Protein AF-A0ABD0QMG9-F1 (afdb_monomer_lite)

Radius of gyration: 12.91 Å; chains: 1; bounding box: 32×15×34 Å

Foldseek 3Di:
DDDDDDDFFEQDPPRADPDFDWDWDADPVGIPPTDTPPDDPDPRPRGHGD

Structure (mmCIF, N/CA/C/O backbone):
data_AF-A0ABD0QMG9-F1
#
_entr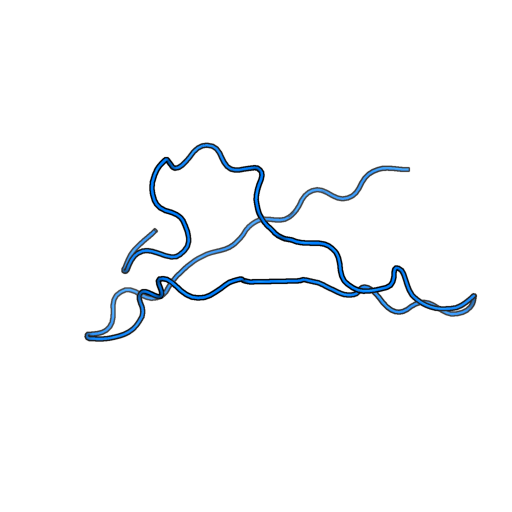y.id   AF-A0ABD0QMG9-F1
#
loop_
_atom_site.group_PDB
_atom_site.id
_atom_site.type_symbol
_atom_site.label_atom_id
_atom_site.label_alt_id
_atom_site.label_comp_i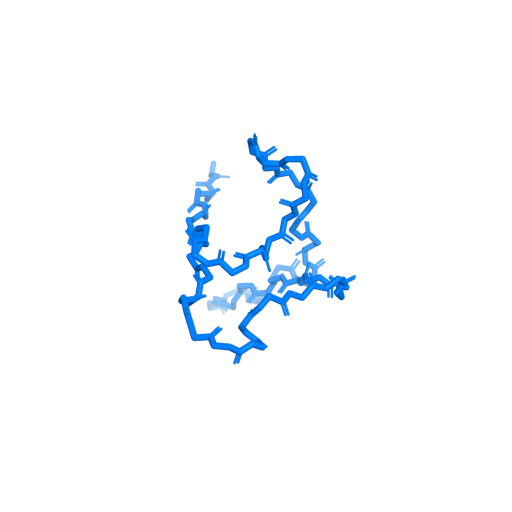d
_atom_site.label_asym_id
_atom_site.label_entity_id
_atom_site.label_seq_id
_atom_site.pdbx_PDB_ins_code
_atom_site.Cartn_x
_atom_site.Cartn_y
_atom_site.Cartn_z
_atom_site.occupancy
_atom_site.B_iso_or_equiv
_atom_site.auth_seq_id
_atom_site.auth_comp_id
_atom_site.auth_asym_id
_atom_site.auth_atom_id
_atom_site.pdbx_PDB_model_num
ATOM 1 N N . ASN A 1 1 ? -4.015 -2.509 19.911 1.00 77.69 1 ASN A N 1
ATOM 2 C CA . ASN A 1 1 ? -4.392 -3.122 18.621 1.00 77.69 1 ASN A CA 1
ATOM 3 C C . ASN A 1 1 ? -3.573 -2.476 17.525 1.00 77.69 1 ASN A C 1
ATOM 5 O O . ASN A 1 1 ? -3.837 -1.328 17.194 1.00 77.69 1 ASN A O 1
ATOM 9 N N . THR A 1 2 ? -2.559 -3.180 17.029 1.00 89.69 2 THR A N 1
ATOM 10 C CA . THR A 1 2 ? -1.627 -2.686 16.008 1.00 89.69 2 THR A CA 1
ATOM 11 C C . THR A 1 2 ? -1.424 -3.794 14.988 1.00 89.69 2 THR A C 1
ATOM 13 O O . THR A 1 2 ? -1.279 -4.948 15.381 1.00 89.69 2 THR A O 1
ATOM 16 N N . TYR A 1 3 ? -1.414 -3.439 13.707 1.00 91.31 3 TYR A N 1
ATOM 17 C CA . TYR A 1 3 ? -1.040 -4.341 12.625 1.00 91.31 3 TYR A CA 1
ATOM 18 C C . TYR A 1 3 ? 0.375 -4.010 12.159 1.00 91.31 3 TYR A C 1
ATOM 20 O O . TYR A 1 3 ? 0.727 -2.835 12.032 1.00 91.31 3 TYR A O 1
ATOM 28 N N . GLU A 1 4 ? 1.164 -5.043 11.892 1.00 93.62 4 GLU A N 1
ATOM 29 C CA . GLU A 1 4 ? 2.451 -4.934 11.214 1.00 93.62 4 GLU A CA 1
ATOM 30 C C . GLU A 1 4 ? 2.290 -5.449 9.782 1.00 93.62 4 GLU A C 1
ATOM 32 O O . GLU A 1 4 ? 1.691 -6.499 9.553 1.00 93.62 4 GLU A O 1
ATOM 37 N N . LEU A 1 5 ? 2.768 -4.670 8.812 1.00 93.75 5 LEU A N 1
ATOM 38 C CA . LEU A 1 5 ? 2.632 -4.963 7.389 1.00 93.75 5 LEU A CA 1
ATOM 39 C C . LEU A 1 5 ? 4.018 -5.184 6.792 1.00 93.75 5 LEU A C 1
ATOM 41 O O . LEU A 1 5 ? 4.866 -4.295 6.851 1.00 93.75 5 LEU A O 1
ATOM 45 N N . HIS A 1 6 ? 4.211 -6.343 6.169 1.00 94.94 6 HIS A N 1
ATOM 46 C CA . HIS A 1 6 ? 5.390 -6.647 5.366 1.00 94.94 6 HIS A CA 1
ATOM 47 C C . HIS A 1 6 ? 5.004 -6.594 3.889 1.00 94.94 6 HIS A C 1
ATOM 49 O O . HIS A 1 6 ? 4.056 -7.258 3.470 1.00 94.94 6 HIS A O 1
ATOM 55 N N . VAL A 1 7 ? 5.727 -5.792 3.109 1.00 95.44 7 VAL A N 1
ATOM 56 C CA . VAL A 1 7 ? 5.509 -5.637 1.667 1.00 95.44 7 VAL A CA 1
ATOM 57 C C . VAL A 1 7 ? 6.764 -6.096 0.947 1.00 95.44 7 VAL A C 1
ATOM 59 O O . VAL A 1 7 ? 7.849 -5.631 1.280 1.00 95.44 7 VAL A O 1
ATOM 62 N N . PHE A 1 8 ? 6.591 -6.974 -0.039 1.00 96.44 8 PHE A N 1
ATOM 63 C CA . PHE A 1 8 ? 7.656 -7.460 -0.910 1.00 96.44 8 PHE A CA 1
ATOM 64 C C . PHE A 1 8 ? 7.329 -7.078 -2.346 1.00 96.44 8 PHE A C 1
ATOM 66 O O . PHE A 1 8 ? 6.224 -7.337 -2.830 1.00 96.44 8 PHE A O 1
ATOM 73 N N . THR A 1 9 ? 8.290 -6.480 -3.030 1.00 97.50 9 THR A N 1
ATOM 74 C CA . THR A 1 9 ? 8.168 -6.085 -4.429 1.00 97.50 9 THR A CA 1
ATOM 75 C C . THR A 1 9 ? 8.956 -7.066 -5.280 1.00 97.50 9 THR A C 1
ATOM 77 O O . THR A 1 9 ? 10.137 -7.322 -5.047 1.00 97.50 9 THR A O 1
ATOM 80 N N . GLY A 1 10 ? 8.300 -7.642 -6.288 1.00 98.00 10 GLY A N 1
ATOM 81 C CA . GLY A 1 10 ? 8.913 -8.658 -7.141 1.00 98.00 10 GLY A CA 1
ATOM 82 C C . GLY A 1 10 ? 10.204 -8.178 -7.816 1.00 98.00 10 GLY A C 1
ATOM 83 O O . GLY A 1 10 ? 10.437 -6.985 -7.991 1.00 98.00 10 GLY A O 1
ATOM 84 N N . ASN A 1 11 ? 11.042 -9.124 -8.246 1.00 97.69 11 ASN A N 1
ATOM 85 C CA . ASN A 1 11 ? 12.318 -8.821 -8.906 1.00 97.69 11 ASN A CA 1
ATOM 86 C C . ASN A 1 11 ? 12.248 -8.868 -10.450 1.00 97.69 11 ASN A C 1
ATOM 88 O O . ASN A 1 11 ? 13.266 -8.913 -11.138 1.00 97.69 11 ASN A O 1
ATOM 92 N N . MET A 1 12 ? 11.046 -8.889 -11.027 1.00 98.12 12 MET A N 1
ATOM 93 C CA . MET A 1 12 ? 10.875 -8.860 -12.483 1.00 98.12 12 MET A CA 1
ATOM 94 C C . MET A 1 12 ? 11.087 -7.444 -13.032 1.00 98.12 12 MET A C 1
ATOM 96 O O . MET A 1 12 ? 10.930 -6.449 -12.322 1.00 98.12 12 MET A O 1
ATOM 100 N N . MET A 1 13 ? 11.449 -7.337 -14.312 1.00 97.44 13 MET A N 1
ATOM 101 C CA . MET A 1 13 ? 11.527 -6.039 -14.988 1.00 97.44 13 MET A CA 1
ATOM 102 C C . MET A 1 13 ? 10.171 -5.320 -14.895 1.00 97.44 13 MET A C 1
ATOM 104 O O . MET A 1 13 ? 9.143 -5.912 -15.203 1.00 97.44 13 MET A O 1
ATOM 108 N N . GLY A 1 14 ? 10.179 -4.059 -14.450 1.00 97.19 14 GLY A N 1
ATOM 109 C CA . GLY A 1 14 ? 8.965 -3.248 -14.296 1.00 97.19 14 GLY A CA 1
ATOM 110 C C . GLY A 1 14 ? 8.146 -3.505 -13.025 1.00 97.19 14 GLY A C 1
ATOM 111 O O . GLY A 1 14 ? 7.048 -2.980 -12.918 1.00 97.19 14 GLY A O 1
ATOM 112 N N . ALA A 1 15 ? 8.648 -4.291 -12.065 1.00 97.81 15 ALA A N 1
ATOM 113 C CA . ALA A 1 15 ? 7.928 -4.565 -10.817 1.00 97.81 15 ALA A CA 1
ATOM 114 C C . ALA A 1 15 ? 7.938 -3.402 -9.803 1.00 97.81 15 ALA A C 1
ATOM 116 O O . ALA A 1 15 ? 7.118 -3.402 -8.889 1.00 97.81 15 ALA A O 1
ATOM 117 N N . GLY A 1 16 ? 8.866 -2.449 -9.944 1.00 98.00 16 GLY A N 1
ATOM 118 C CA . GLY A 1 16 ?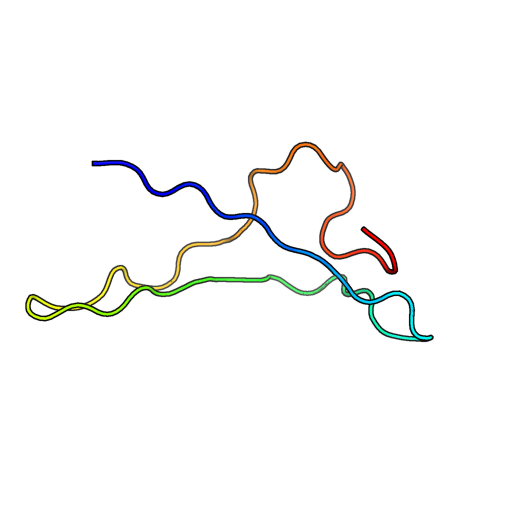 8.943 -1.272 -9.077 1.00 98.00 16 GLY A CA 1
ATOM 119 C C . GLY A 1 16 ? 7.868 -0.228 -9.395 1.00 98.00 16 GLY A C 1
ATOM 120 O O . GLY A 1 16 ? 7.333 -0.205 -10.506 1.00 98.00 16 GLY A O 1
ATOM 121 N N . SER A 1 17 ? 7.551 0.643 -8.435 1.00 96.81 17 SER A N 1
ATOM 122 C CA . SER A 1 17 ? 6.541 1.690 -8.610 1.00 96.81 17 SER A CA 1
ATOM 123 C C . SER A 1 17 ? 6.848 2.962 -7.820 1.00 96.81 17 SER A C 1
ATOM 125 O O . SER A 1 17 ? 7.110 2.896 -6.626 1.00 96.81 17 SER A O 1
ATOM 127 N N . ASP A 1 18 ? 6.678 4.120 -8.465 1.00 95.94 18 ASP A N 1
ATOM 128 C CA . ASP A 1 18 ? 6.691 5.448 -7.823 1.00 95.94 18 ASP A CA 1
ATOM 129 C C . ASP A 1 18 ? 5.279 5.942 -7.434 1.00 95.94 18 ASP A C 1
ATOM 131 O O . ASP A 1 18 ? 5.082 7.098 -7.049 1.00 95.94 18 ASP A O 1
ATOM 135 N N . ALA A 1 19 ? 4.251 5.101 -7.585 1.00 97.31 19 ALA A N 1
ATOM 136 C CA . ALA A 1 19 ? 2.876 5.482 -7.289 1.00 97.31 19 ALA A CA 1
ATOM 137 C C . ALA A 1 19 ? 2.626 5.635 -5.779 1.00 97.31 19 ALA A C 1
ATOM 139 O O . ALA A 1 19 ? 3.309 5.066 -4.927 1.00 97.31 19 ALA A O 1
ATOM 140 N N . ASN A 1 20 ? 1.560 6.358 -5.429 1.00 96.44 20 ASN A N 1
ATOM 141 C CA . ASN A 1 20 ? 1.057 6.349 -4.059 1.00 96.44 20 ASN A CA 1
ATOM 142 C C . ASN A 1 20 ? 0.353 5.010 -3.780 1.00 96.44 20 ASN A C 1
ATOM 144 O O . ASN A 1 20 ? -0.666 4.713 -4.400 1.00 96.44 20 ASN A O 1
ATOM 148 N N . VAL A 1 21 ? 0.875 4.229 -2.832 1.00 97.06 21 VAL A N 1
ATOM 149 C CA . VAL A 1 21 ? 0.308 2.929 -2.432 1.00 97.06 21 VAL A CA 1
ATOM 150 C C . VAL A 1 21 ? -0.471 3.058 -1.120 1.00 97.06 21 VAL A C 1
ATOM 152 O O . VAL A 1 21 ? -0.016 3.699 -0.165 1.00 97.06 21 VAL A O 1
ATOM 155 N N . PHE A 1 22 ? -1.639 2.417 -1.061 1.00 97.56 22 PHE A N 1
ATOM 156 C CA . PHE A 1 22 ? -2.563 2.444 0.074 1.00 97.56 22 PHE A CA 1
ATOM 157 C C . PHE A 1 22 ? -3.018 1.027 0.440 1.00 97.56 22 PHE A C 1
ATOM 159 O O . PHE A 1 22 ? -3.015 0.132 -0.402 1.00 97.56 22 PHE A O 1
ATOM 166 N N . ILE A 1 23 ? -3.438 0.835 1.690 1.00 97.12 23 ILE A N 1
ATOM 167 C CA . ILE A 1 23 ? -4.098 -0.386 2.168 1.00 97.12 23 ILE A CA 1
ATOM 168 C C . ILE A 1 23 ? -5.451 -0.037 2.794 1.00 97.12 23 ILE A C 1
ATOM 170 O O . ILE A 1 23 ? -5.570 0.985 3.468 1.00 97.12 23 ILE A O 1
ATOM 174 N N . ASN A 1 24 ? -6.453 -0.895 2.604 1.00 97.50 24 ASN A N 1
ATOM 175 C CA . ASN A 1 24 ? -7.694 -0.872 3.372 1.00 97.50 24 ASN A CA 1
ATOM 176 C C . ASN A 1 24 ? -7.978 -2.280 3.912 1.00 97.50 24 ASN A C 1
ATOM 178 O O . ASN A 1 24 ? -7.987 -3.242 3.143 1.00 97.50 24 ASN A O 1
ATOM 182 N N . ILE A 1 25 ? -8.171 -2.406 5.225 1.00 95.69 25 ILE A N 1
ATOM 183 C CA . ILE A 1 25 ? -8.476 -3.670 5.898 1.00 95.69 25 ILE A CA 1
ATOM 184 C C . ILE A 1 25 ? -9.976 -3.702 6.187 1.00 95.69 25 ILE A C 1
ATOM 186 O O . ILE A 1 25 ? -10.490 -2.818 6.870 1.00 95.69 25 ILE A O 1
ATOM 190 N N . TYR A 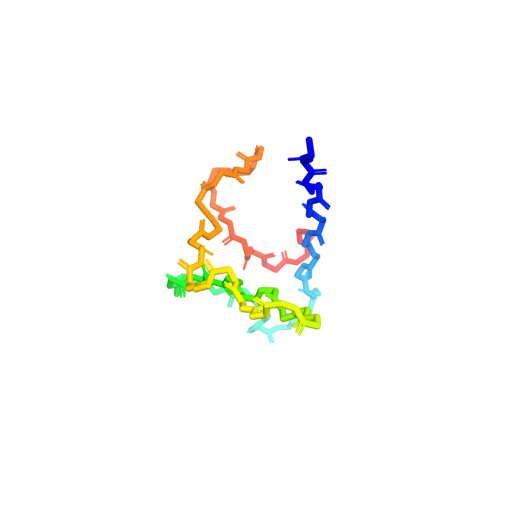1 26 ? -10.651 -4.741 5.704 1.00 96.75 26 TYR A N 1
ATOM 191 C CA . TYR A 1 26 ? -12.078 -4.978 5.917 1.00 96.75 26 TYR A CA 1
ATOM 192 C C . TYR A 1 26 ? -12.279 -6.010 7.030 1.00 96.75 26 TYR A C 1
ATOM 194 O O . TYR A 1 26 ? -11.600 -7.036 7.057 1.00 96.75 26 TYR A O 1
ATOM 202 N N . GLY A 1 27 ? -13.224 -5.754 7.930 1.00 96.06 27 GLY A N 1
ATOM 203 C CA . GLY A 1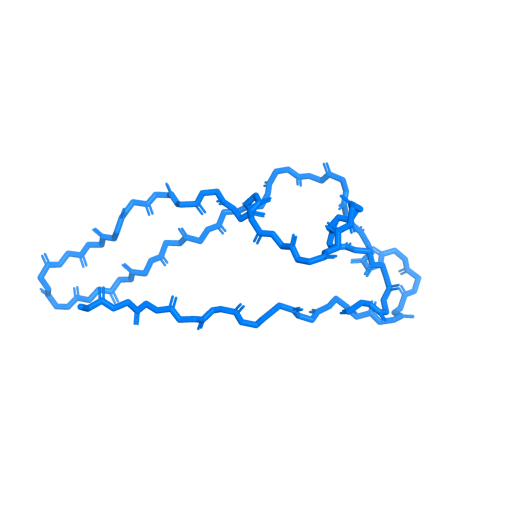 27 ? -13.642 -6.681 8.977 1.00 96.06 27 GLY A CA 1
ATOM 204 C C . GLY A 1 27 ? -15.151 -6.635 9.203 1.00 96.06 27 GLY A C 1
ATOM 205 O O . GLY A 1 27 ? -15.864 -5.832 8.606 1.00 96.06 27 GLY A O 1
ATOM 206 N N . GLU A 1 28 ? -15.646 -7.491 10.095 1.00 97.56 28 GLU A N 1
ATOM 207 C CA . GLU A 1 28 ? -17.089 -7.645 10.355 1.00 97.56 28 GLU A CA 1
ATOM 208 C C . GLU A 1 28 ? -17.777 -6.346 10.814 1.00 97.56 28 GLU A C 1
ATOM 210 O O . GLU A 1 28 ? -18.963 -6.157 10.567 1.00 97.56 28 GLU A O 1
ATOM 215 N N . ASN A 1 29 ? -17.029 -5.426 11.434 1.00 95.94 29 ASN A N 1
ATOM 216 C CA . ASN A 1 29 ? -17.539 -4.150 11.952 1.00 95.94 29 ASN A CA 1
ATOM 217 C C . ASN A 1 29 ? -17.258 -2.945 11.029 1.00 95.94 29 ASN A C 1
ATOM 219 O O . ASN A 1 29 ? -17.377 -1.803 11.471 1.00 95.94 29 ASN A O 1
ATOM 223 N N . GLY A 1 30 ? -16.854 -3.181 9.778 1.00 96.81 30 GLY A N 1
ATOM 224 C CA . GLY A 1 30 ? -16.490 -2.143 8.809 1.00 96.81 30 GLY A CA 1
ATOM 225 C C . GLY A 1 30 ? -15.021 -2.198 8.389 1.00 96.81 30 GLY A C 1
ATOM 226 O O . GLY A 1 30 ? -14.316 -3.174 8.653 1.00 96.81 30 GLY A O 1
ATOM 227 N N . ASP A 1 31 ? -14.559 -1.147 7.713 1.00 96.69 31 ASP A N 1
ATOM 228 C CA . ASP A 1 31 ? -13.210 -1.060 7.159 1.00 96.69 31 ASP A CA 1
ATOM 229 C C . ASP A 1 31 ? -12.375 0.075 7.763 1.00 96.69 31 ASP A C 1
ATOM 231 O O . ASP A 1 31 ? -12.862 0.959 8.472 1.00 96.69 31 ASP A O 1
ATOM 235 N N . THR A 1 32 ? -11.071 0.040 7.507 1.00 95.62 32 THR A N 1
ATOM 236 C CA . THR A 1 32 ? -10.147 1.047 8.029 1.00 95.62 32 THR A CA 1
ATOM 237 C C . THR A 1 32 ? -10.138 2.347 7.227 1.00 95.62 32 THR A C 1
ATOM 239 O O . THR A 1 32 ? -9.482 3.289 7.672 1.00 95.62 32 THR A O 1
ATOM 242 N N . GLY A 1 33 ? -10.787 2.422 6.067 1.00 97.50 33 GLY A N 1
ATOM 243 C CA . GLY A 1 33 ? -10.522 3.419 5.033 1.00 97.50 33 GLY A CA 1
ATOM 244 C C . GLY A 1 33 ? -9.123 3.270 4.422 1.00 97.50 33 GLY A C 1
ATOM 245 O O . GLY A 1 33 ? -8.319 2.435 4.845 1.00 97.50 33 GLY A O 1
ATOM 246 N N . GLU A 1 34 ? -8.797 4.111 3.440 1.00 97.75 34 GLU A N 1
ATOM 247 C CA . GLU A 1 34 ? -7.468 4.115 2.820 1.00 97.75 34 GLU A CA 1
ATOM 248 C C . GLU A 1 34 ? -6.382 4.579 3.801 1.00 97.75 34 GLU A C 1
ATOM 250 O O . GLU A 1 34 ? -6.413 5.687 4.347 1.00 97.75 34 GLU A O 1
ATOM 255 N N . ARG A 1 35 ? -5.371 3.731 4.005 1.00 96.62 35 ARG A N 1
ATOM 256 C CA . ARG A 1 35 ? -4.186 4.029 4.813 1.00 96.62 35 ARG A CA 1
ATOM 257 C C . ARG A 1 35 ? -2.954 4.086 3.909 1.00 96.62 35 ARG A C 1
ATOM 259 O O . ARG A 1 35 ? -2.582 3.063 3.337 1.00 96.62 35 ARG A O 1
ATOM 266 N N . PRO A 1 36 ? -2.302 5.253 3.755 1.00 96.75 36 PRO A N 1
ATOM 267 C CA . PRO A 1 36 ? -1.141 5.378 2.882 1.00 96.75 36 PRO A CA 1
ATOM 268 C C . PRO A 1 36 ? 0.072 4.647 3.467 1.00 96.75 36 PRO A C 1
ATOM 270 O O . PRO A 1 36 ? 0.446 4.862 4.624 1.00 96.75 36 PRO A O 1
ATOM 273 N N . LEU A 1 37 ? 0.747 3.840 2.651 1.00 96.38 37 LEU A N 1
ATOM 274 C CA . LEU A 1 37 ? 1.925 3.064 3.049 1.00 96.38 37 LEU A CA 1
ATOM 275 C C . LEU A 1 37 ? 3.215 3.902 2.975 1.00 96.38 37 LEU A C 1
ATOM 277 O O . LEU A 1 37 ? 4.140 3.617 2.221 1.00 96.38 37 LEU A O 1
ATOM 281 N N . ARG A 1 38 ? 3.275 4.984 3.763 1.00 93.50 38 ARG A N 1
ATOM 282 C CA . ARG A 1 38 ? 4.397 5.949 3.755 1.00 93.50 38 ARG A CA 1
ATOM 283 C C . ARG A 1 38 ? 5.526 5.612 4.727 1.00 93.50 38 ARG A C 1
ATOM 285 O O . ARG A 1 38 ? 6.657 6.052 4.521 1.00 93.50 38 ARG A O 1
ATOM 292 N N . LYS A 1 39 ? 5.234 4.870 5.799 1.00 93.19 39 LYS A N 1
ATOM 293 C CA . LYS A 1 39 ? 6.215 4.509 6.831 1.00 93.19 39 LYS A CA 1
ATOM 294 C C . LYS A 1 39 ? 6.913 3.209 6.438 1.00 93.19 39 LYS A C 1
ATOM 296 O O . LYS A 1 39 ? 6.264 2.179 6.321 1.00 93.19 39 LYS A O 1
ATOM 301 N N . SER A 1 40 ? 8.223 3.270 6.236 1.00 93.38 40 SER A N 1
ATOM 302 C CA . SER A 1 40 ? 9.058 2.128 5.860 1.00 93.38 40 SER A CA 1
ATOM 303 C C . SER A 1 40 ? 10.506 2.393 6.267 1.00 93.38 40 SER A C 1
ATOM 305 O O . SER A 1 40 ? 10.906 3.551 6.391 1.00 93.38 40 SER A O 1
ATOM 307 N N . ASN A 1 41 ? 11.285 1.324 6.424 1.00 92.50 41 ASN A N 1
ATOM 308 C CA . ASN A 1 41 ? 12.736 1.399 6.605 1.00 92.50 41 ASN A CA 1
ATOM 309 C C . ASN A 1 41 ? 13.482 1.673 5.285 1.00 92.50 41 ASN A C 1
ATOM 311 O O . ASN A 1 41 ? 14.688 1.902 5.299 1.00 92.50 41 ASN A O 1
ATOM 315 N N . HIS A 1 42 ? 12.779 1.675 4.150 1.00 92.62 42 HIS A N 1
ATOM 316 C CA . HIS A 1 42 ? 13.350 1.974 2.840 1.00 92.62 42 HIS A CA 1
ATOM 317 C C . HIS A 1 42 ? 13.067 3.420 2.420 1.00 92.62 42 HIS A C 1
ATOM 319 O O . HIS A 1 42 ? 11.949 3.928 2.581 1.00 92.62 42 HIS A O 1
ATOM 325 N N . LEU A 1 43 ? 14.089 4.088 1.871 1.00 90.19 43 LEU A N 1
ATOM 326 C CA . LEU A 1 43 ? 14.006 5.476 1.408 1.00 90.19 43 LEU A CA 1
ATOM 327 C C . LEU A 1 43 ? 13.076 5.598 0.199 1.00 90.19 43 LEU A C 1
ATOM 329 O O . LEU A 1 43 ? 12.046 6.269 0.316 1.00 90.19 43 LEU A O 1
ATOM 333 N N . ASN A 1 44 ? 13.388 4.891 -0.895 1.00 93.75 44 ASN A N 1
ATOM 334 C CA . ASN A 1 44 ? 12.430 4.654 -1.971 1.00 93.75 44 ASN A CA 1
ATOM 335 C C . ASN A 1 44 ? 11.668 3.360 -1.686 1.00 93.75 44 ASN A C 1
ATOM 337 O O . ASN A 1 44 ? 12.280 2.354 -1.330 1.00 93.75 44 ASN A O 1
ATOM 341 N N . LYS A 1 45 ? 10.341 3.426 -1.722 1.00 96.31 45 LYS A N 1
ATOM 342 C CA . LYS A 1 45 ? 9.477 2.300 -1.354 1.00 96.31 45 LYS A CA 1
ATOM 343 C C . LYS A 1 45 ? 8.998 1.629 -2.630 1.00 96.31 45 LYS A C 1
ATOM 345 O O . LYS A 1 45 ? 8.842 2.302 -3.635 1.00 96.31 45 LYS A O 1
ATOM 350 N N . PHE A 1 46 ? 8.685 0.342 -2.540 1.00 97.00 46 PHE A N 1
ATOM 351 C CA . PHE A 1 46 ? 8.126 -0.425 -3.654 1.00 97.00 46 PHE A CA 1
ATOM 352 C C . PHE A 1 46 ? 9.082 -0.519 -4.848 1.00 97.00 46 PHE A C 1
ATOM 354 O O . PHE A 1 46 ? 8.652 -0.527 -5.998 1.00 97.00 46 PHE A O 1
ATOM 361 N N . GLU A 1 47 ? 10.386 -0.593 -4.572 1.00 97.81 47 GLU A N 1
ATOM 362 C CA . GLU A 1 47 ? 11.404 -0.808 -5.594 1.00 97.81 47 GLU A CA 1
ATOM 363 C C . GLU A 1 47 ? 11.548 -2.281 -5.952 1.00 97.81 47 GLU A C 1
ATOM 365 O O . G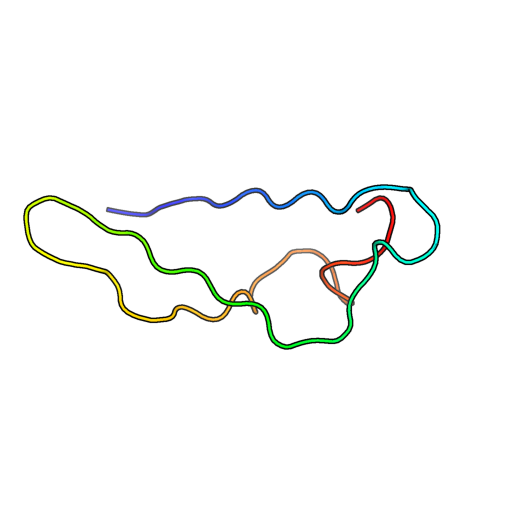LU A 1 47 ? 11.347 -3.166 -5.125 1.00 97.81 47 GLU A O 1
ATOM 370 N N . ARG A 1 48 ? 11.939 -2.561 -7.196 1.00 97.19 48 ARG A N 1
ATOM 371 C CA . ARG A 1 48 ? 12.143 -3.938 -7.664 1.00 97.19 48 ARG A CA 1
ATOM 372 C C . ARG A 1 48 ? 13.115 -4.696 -6.747 1.00 97.19 48 ARG A C 1
ATOM 374 O O . ARG A 1 48 ? 14.256 -4.270 -6.575 1.00 97.19 48 ARG A O 1
ATOM 381 N N . GLY A 1 49 ? 12.701 -5.878 -6.286 1.00 96.12 49 GLY A N 1
ATOM 382 C CA . GLY A 1 49 ? 13.539 -6.776 -5.484 1.00 96.12 49 GLY A CA 1
ATOM 383 C C . GLY A 1 49 ? 13.697 -6.355 -4.021 1.00 96.12 49 GLY A C 1
ATOM 384 O O . GLY A 1 49 ? 14.662 -6.771 -3.380 1.00 96.12 49 GLY A O 1
ATOM 385 N N . GLN A 1 50 ? 12.782 -5.522 -3.529 1.00 93.75 50 GLN A N 1
ATOM 386 C CA . GLN A 1 50 ? 12.735 -5.031 -2.156 1.00 93.75 50 GLN A CA 1
ATOM 387 C C . GLN A 1 50 ? 11.819 -5.877 -1.269 1.00 93.75 50 GLN A C 1
ATOM 389 O O . GLN A 1 50 ? 10.723 -6.259 -1.743 1.00 93.75 50 GLN A O 1
#

Organism: Cirrhinus mrigala (NCBI:txid683832)

Secondary structure (DSSP, 8-state):
-----------STT----SPPEE--EETTEE---EE----S-SS-S-TT-

Sequence (50 aa):
NTYELHVFTGNMMGAGSDANVFINIYGENGDTGERPLRKSNHLNKFERGQ

pLDDT: mean 95.48, std 3.27, range [77.69, 98.12]

InterPro domains:
  IPR001024 PLAT/LH2 domain [PF01477] (3-50)
  IPR001024 PLAT/LH2 domain [PS50095] (1-50)
  IPR036392 PLAT/LH2 domain superfamily [SSF49723] (1-50)
  IPR052970 Inner ear hair cell lipoxygenase homology domain-containing protein [PTHR45901] (2-50)